Protein AF-A0A0C2C3L3-F1 (afdb_monomer_lite)

pLDDT: mean 87.52, std 11.0, range [47.25, 95.75]

Secondary structure (DSSP, 8-state):
--S-TT---HHHHHHHHHH-S-HHHHHHHHHHHHHTPPPHHHHHHHHHHHHTS-GGGS-EEEEEE--TTTBTTTB----HHHHHHHHHHHHHHHHHHHTSPPPEEEEEEES-TTHHHHHHHHHGGG-EEESS--

Structure (mmCIF, N/CA/C/O backbone):
data_AF-A0A0C2C3L3-F1
#
_entry.id   AF-A0A0C2C3L3-F1
#
loop_
_atom_site.group_PDB
_a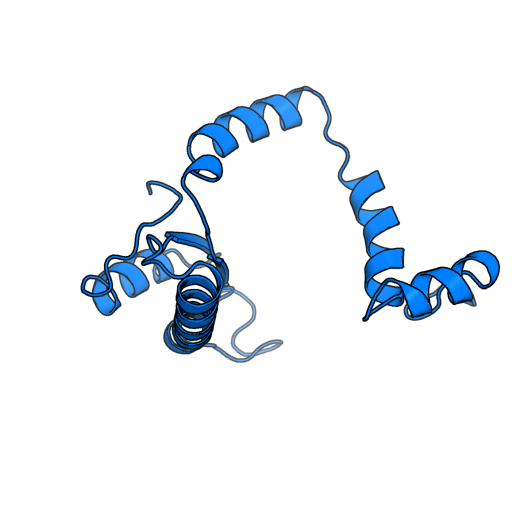tom_site.id
_atom_site.type_symbol
_atom_site.label_atom_id
_atom_site.label_alt_id
_atom_site.label_comp_id
_atom_site.label_asym_id
_atom_site.label_entity_id
_atom_site.label_seq_id
_atom_site.pdbx_PDB_ins_code
_atom_site.Cartn_x
_atom_site.Cartn_y
_atom_site.Cartn_z
_atom_site.occupancy
_atom_site.B_iso_or_equiv
_atom_site.auth_seq_id
_atom_site.auth_comp_id
_atom_site.auth_asym_id
_atom_site.auth_atom_id
_atom_site.pdbx_PDB_model_num
ATOM 1 N N . PRO A 1 1 ? 14.055 -9.289 -26.101 1.00 72.31 1 PRO A N 1
ATOM 2 C CA . PRO A 1 1 ? 14.934 -8.091 -26.137 1.00 72.31 1 PRO A CA 1
ATOM 3 C C . PRO A 1 1 ? 15.718 -7.997 -24.818 1.00 72.31 1 PRO A C 1
ATOM 5 O O . PRO A 1 1 ? 15.254 -8.562 -23.834 1.00 72.31 1 PRO A O 1
ATOM 8 N N . ALA A 1 2 ? 16.884 -7.338 -24.789 1.00 79.19 2 ALA A N 1
ATOM 9 C CA . ALA A 1 2 ? 17.773 -7.328 -23.613 1.00 79.19 2 ALA A CA 1
ATOM 10 C C . ALA A 1 2 ? 17.260 -6.477 -22.431 1.00 79.19 2 ALA A C 1
ATOM 12 O O . ALA A 1 2 ? 17.621 -6.738 -21.289 1.00 79.19 2 ALA A O 1
ATOM 13 N N . PHE A 1 3 ? 16.404 -5.484 -22.693 1.00 86.44 3 PHE A N 1
ATOM 14 C CA . PHE A 1 3 ? 15.861 -4.569 -21.683 1.00 86.44 3 PHE A CA 1
ATOM 15 C C . PHE A 1 3 ? 14.454 -4.990 -21.256 1.00 86.44 3 PHE A C 1
ATOM 17 O O . PHE A 1 3 ? 13.472 -4.306 -21.535 1.00 86.44 3 PHE A O 1
ATOM 24 N N . LEU A 1 4 ? 14.355 -6.158 -20.625 1.00 87.75 4 LEU A N 1
ATOM 25 C CA . LEU A 1 4 ? 13.105 -6.661 -20.058 1.00 87.75 4 LEU A CA 1
ATOM 26 C C . LEU A 1 4 ? 13.273 -6.967 -18.567 1.00 87.75 4 LEU A C 1
ATOM 28 O O . LEU A 1 4 ? 14.346 -7.423 -18.156 1.00 87.75 4 LEU A O 1
ATOM 32 N N . PRO A 1 5 ? 12.228 -6.767 -17.746 1.00 87.94 5 PRO A N 1
ATOM 33 C CA . PRO A 1 5 ? 12.193 -7.310 -16.396 1.00 87.94 5 PRO A CA 1
ATOM 34 C C . PRO A 1 5 ? 12.510 -8.816 -16.392 1.00 87.94 5 PRO A C 1
ATOM 36 O O . PRO A 1 5 ? 12.096 -9.542 -17.290 1.00 87.94 5 PRO A O 1
ATOM 39 N N . LEU A 1 6 ? 13.248 -9.344 -15.417 1.00 89.31 6 LEU A N 1
ATOM 40 C CA . LEU A 1 6 ? 13.706 -8.712 -14.171 1.00 89.31 6 LEU A CA 1
ATOM 41 C C . LEU A 1 6 ? 15.126 -8.106 -14.253 1.00 89.31 6 LEU A C 1
ATOM 43 O O . LEU A 1 6 ? 15.780 -7.944 -13.226 1.00 89.31 6 LEU A O 1
ATOM 47 N N . SER A 1 7 ? 15.635 -7.785 -15.447 1.00 91.12 7 SER A N 1
ATOM 48 C CA . SER A 1 7 ? 16.975 -7.192 -15.585 1.00 91.12 7 SER A CA 1
ATOM 49 C C . SER A 1 7 ? 17.052 -5.758 -15.034 1.00 91.12 7 SER A C 1
ATOM 51 O O . SER A 1 7 ? 16.074 -5.009 -15.058 1.00 91.12 7 SER A O 1
ATOM 53 N N . ILE A 1 8 ? 18.235 -5.376 -14.539 1.00 91.94 8 ILE A N 1
ATOM 54 C CA . ILE A 1 8 ? 18.550 -4.024 -14.053 1.00 91.94 8 ILE A CA 1
ATOM 55 C C . ILE A 1 8 ? 19.795 -3.477 -14.772 1.00 91.94 8 ILE A C 1
ATOM 57 O O . ILE A 1 8 ? 20.637 -4.265 -15.216 1.00 91.94 8 ILE A O 1
ATOM 61 N N . PRO A 1 9 ? 19.970 -2.147 -14.871 1.00 93.38 9 PRO A N 1
ATOM 62 C CA . PRO A 1 9 ? 21.145 -1.566 -15.511 1.00 93.38 9 PRO A CA 1
ATOM 63 C C . PRO A 1 9 ? 22.437 -1.948 -14.786 1.00 93.38 9 PRO A C 1
ATOM 65 O O . PRO A 1 9 ? 22.595 -1.686 -13.592 1.00 93.38 9 PRO A O 1
ATOM 68 N N . LYS A 1 10 ? 23.405 -2.499 -15.529 1.00 93.56 10 LYS A N 1
ATOM 69 C CA . LYS A 1 10 ? 24.725 -2.878 -15.001 1.00 93.56 10 LYS A CA 1
ATOM 70 C C . LYS A 1 10 ? 25.408 -1.755 -14.196 1.00 93.56 10 LYS A C 1
ATOM 72 O O . LYS A 1 10 ? 25.882 -2.070 -13.106 1.00 93.56 10 LYS A O 1
ATOM 77 N N . PRO A 1 11 ? 25.405 -0.475 -14.631 1.00 95.38 11 PRO A N 1
ATOM 78 C CA . PRO A 1 11 ? 26.044 0.602 -13.868 1.00 95.38 11 PRO A CA 1
ATOM 79 C C . PRO A 1 11 ? 25.444 0.839 -12.476 1.00 95.38 11 PRO A C 1
ATOM 81 O O . PRO A 1 11 ? 26.146 1.296 -11.584 1.00 95.38 11 PRO A O 1
ATOM 84 N N . LEU A 1 12 ? 24.160 0.519 -12.276 1.00 93.00 12 LEU A N 1
ATOM 85 C CA . LEU A 1 12 ? 23.454 0.722 -11.005 1.00 93.00 12 LEU A CA 1
ATOM 86 C C . LEU A 1 12 ? 23.395 -0.553 -10.151 1.00 93.00 12 LEU A C 1
ATOM 88 O O . LEU A 1 12 ? 23.005 -0.502 -8.986 1.00 93.00 12 LEU A O 1
ATOM 92 N N . SER A 1 13 ? 23.765 -1.701 -10.723 1.00 93.44 13 SER A N 1
ATOM 93 C CA . SER A 1 13 ? 23.529 -3.017 -10.122 1.00 93.44 13 SER A CA 1
ATOM 94 C C . SER A 1 13 ? 24.173 -3.182 -8.745 1.00 93.44 13 SER A C 1
ATOM 96 O O . SER A 1 13 ? 23.501 -3.616 -7.813 1.00 93.44 13 SER A O 1
ATOM 98 N N . GLU A 1 14 ? 25.435 -2.777 -8.587 1.00 95.62 14 GLU A N 1
ATOM 99 C CA . GLU A 1 14 ? 26.168 -2.916 -7.326 1.00 95.62 14 GLU A CA 1
ATOM 100 C C . GLU A 1 14 ? 25.508 -2.130 -6.185 1.00 95.62 14 GLU A C 1
ATOM 102 O O . GLU A 1 14 ? 25.324 -2.649 -5.084 1.00 95.62 14 GLU A O 1
ATOM 107 N N . GLN A 1 15 ? 25.114 -0.884 -6.450 1.00 95.56 15 GLN A N 1
ATOM 108 C CA . GLN A 1 15 ? 24.469 -0.030 -5.454 1.00 95.56 15 GLN A CA 1
ATOM 109 C C . GLN A 1 15 ? 23.069 -0.539 -5.111 1.00 95.56 15 GLN A C 1
ATOM 111 O O . GLN A 1 15 ? 22.710 -0.614 -3.937 1.00 95.56 15 GLN A O 1
ATOM 116 N N . LEU A 1 16 ? 22.288 -0.938 -6.118 1.00 93.69 16 LEU A N 1
ATOM 117 C CA . LEU A 1 16 ? 20.931 -1.432 -5.901 1.00 93.69 16 LEU A CA 1
ATOM 118 C C . LEU A 1 16 ? 20.912 -2.730 -5.092 1.00 93.69 16 LEU A C 1
ATOM 120 O O . LEU A 1 16 ? 20.077 -2.868 -4.203 1.00 93.69 16 LEU A O 1
ATOM 124 N N . LEU A 1 17 ? 21.849 -3.645 -5.351 1.00 94.06 17 LEU A N 1
ATOM 125 C CA . LEU A 1 17 ? 21.979 -4.890 -4.589 1.00 94.06 17 LEU A CA 1
ATOM 126 C C . LEU A 1 17 ? 22.359 -4.645 -3.123 1.00 94.06 17 LEU A C 1
ATOM 128 O O . LEU A 1 17 ? 21.944 -5.407 -2.254 1.00 94.06 17 LEU A O 1
ATOM 132 N N . LYS A 1 18 ? 23.116 -3.579 -2.834 1.00 95.75 18 LYS A N 1
ATOM 133 C CA . LYS A 1 18 ? 23.467 -3.184 -1.460 1.00 95.75 18 LYS A CA 1
ATOM 134 C C . LYS A 1 18 ? 22.303 -2.523 -0.716 1.00 95.75 18 LYS A C 1
ATOM 136 O O . LYS A 1 18 ? 22.202 -2.671 0.498 1.00 95.75 18 LYS A O 1
ATOM 141 N N . LEU A 1 19 ? 21.456 -1.768 -1.419 1.00 95.00 19 LEU A N 1
ATOM 142 C CA . LEU A 1 19 ? 20.459 -0.885 -0.802 1.00 95.00 19 LEU A CA 1
ATOM 143 C C . LEU A 1 19 ? 19.026 -1.432 -0.818 1.00 95.00 19 LEU A C 1
ATOM 145 O O . LEU A 1 19 ? 18.210 -0.989 -0.012 1.00 95.00 19 LEU A O 1
ATOM 149 N N . HIS A 1 20 ? 18.689 -2.360 -1.717 1.00 95.12 20 HIS A N 1
ATOM 150 C CA . HIS A 1 20 ? 17.316 -2.825 -1.898 1.00 95.12 20 HIS A CA 1
ATOM 151 C C . HIS A 1 20 ? 17.238 -4.352 -1.987 1.00 95.12 20 HIS A C 1
ATOM 153 O O . HIS A 1 20 ? 17.929 -4.983 -2.781 1.00 95.12 20 HIS A O 1
ATOM 159 N N . SER A 1 21 ? 16.328 -4.954 -1.220 1.00 94.69 21 SER A N 1
ATOM 160 C CA . SER A 1 21 ? 16.128 -6.412 -1.192 1.00 94.69 21 SER A CA 1
ATOM 161 C C . SER A 1 21 ? 15.495 -6.976 -2.472 1.00 94.69 21 SER A C 1
ATOM 163 O O . SER A 1 21 ? 15.546 -8.179 -2.706 1.00 94.69 21 SER A O 1
ATOM 165 N N . ASN A 1 22 ? 14.911 -6.117 -3.313 1.00 95.19 22 ASN A N 1
ATOM 166 C CA . ASN A 1 22 ? 14.356 -6.473 -4.624 1.00 95.19 22 ASN A CA 1
ATOM 167 C C . ASN A 1 22 ? 14.713 -5.416 -5.695 1.00 95.19 22 ASN A C 1
ATOM 169 O O . ASN A 1 22 ? 13.893 -4.540 -5.991 1.00 95.19 22 ASN A O 1
ATOM 173 N N . PRO A 1 23 ? 15.949 -5.405 -6.225 1.00 94.81 23 PRO A N 1
ATOM 174 C CA . PRO A 1 23 ? 16.397 -4.403 -7.196 1.00 94.81 23 PRO A CA 1
ATOM 175 C C . PRO A 1 23 ? 15.527 -4.268 -8.459 1.00 94.81 23 PRO A C 1
ATOM 177 O O . PRO A 1 23 ? 15.287 -3.133 -8.875 1.00 94.81 23 PRO A O 1
ATOM 180 N N . PRO A 1 24 ? 15.002 -5.358 -9.059 1.00 93.81 24 PRO A N 1
ATOM 181 C CA . PRO A 1 24 ? 14.120 -5.244 -10.220 1.00 93.81 24 PRO A CA 1
ATOM 182 C C . PRO A 1 24 ? 12.854 -4.430 -9.937 1.00 93.81 24 PRO A C 1
ATOM 184 O O . PRO A 1 24 ? 12.498 -3.560 -10.729 1.00 93.81 24 PRO A O 1
ATOM 187 N N . ALA A 1 25 ? 12.203 -4.650 -8.788 1.00 94.31 25 ALA A N 1
ATOM 188 C CA . ALA A 1 25 ? 11.014 -3.887 -8.406 1.00 94.31 25 ALA A CA 1
ATOM 189 C C . ALA A 1 25 ? 11.318 -2.391 -8.230 1.00 94.31 25 ALA A C 1
ATOM 191 O O . ALA A 1 25 ? 10.539 -1.548 -8.674 1.00 94.31 25 ALA A O 1
ATOM 192 N N . TYR A 1 26 ? 12.471 -2.058 -7.638 1.00 94.69 26 TYR A N 1
ATOM 193 C CA . TYR A 1 26 ? 12.920 -0.670 -7.516 1.00 94.69 26 TYR A CA 1
ATOM 194 C C . TYR A 1 26 ? 13.181 -0.025 -8.884 1.00 94.69 26 TYR A C 1
ATOM 196 O O . TYR A 1 26 ? 12.812 1.122 -9.111 1.00 94.69 26 TYR A O 1
ATOM 204 N N . PHE A 1 27 ? 13.806 -0.750 -9.814 1.00 94.38 27 PHE A N 1
ATOM 205 C CA . PHE A 1 27 ? 14.085 -0.207 -11.141 1.00 94.38 27 PHE A CA 1
ATOM 206 C C . PHE A 1 27 ? 12.795 0.052 -11.932 1.00 94.38 27 PHE A C 1
ATOM 208 O O . PHE A 1 27 ? 12.621 1.135 -12.488 1.00 94.38 27 PHE A O 1
ATOM 215 N N . ILE A 1 28 ? 11.853 -0.896 -11.917 1.00 94.62 28 ILE A N 1
ATOM 216 C CA . ILE A 1 28 ? 10.537 -0.746 -12.560 1.00 94.62 28 ILE A CA 1
ATOM 217 C C . ILE A 1 28 ? 9.763 0.436 -11.957 1.00 94.62 28 ILE A C 1
ATOM 219 O O . ILE A 1 28 ? 9.110 1.183 -12.690 1.00 94.62 28 ILE A O 1
ATOM 223 N N . SER A 1 29 ? 9.865 0.657 -10.640 1.00 94.88 29 SER A N 1
ATOM 224 C CA . SER A 1 29 ? 9.150 1.751 -9.976 1.00 94.88 29 SER A CA 1
ATOM 225 C C . SER A 1 29 ? 9.592 3.139 -10.442 1.00 94.88 29 SER A C 1
ATOM 227 O O . SER A 1 29 ? 8.770 4.050 -10.415 1.00 94.88 29 SER A O 1
ATOM 229 N N . GLN A 1 30 ? 10.824 3.307 -10.944 1.00 95.00 30 GLN A N 1
ATOM 230 C CA . GLN A 1 30 ? 11.282 4.588 -11.503 1.00 95.00 30 GLN A CA 1
ATOM 231 C C . GLN A 1 30 ? 10.467 4.992 -12.738 1.00 95.00 30 GLN A C 1
ATOM 233 O O . GLN A 1 30 ? 10.095 6.156 -12.888 1.00 95.00 30 GLN A O 1
ATOM 238 N N . PHE A 1 31 ? 10.133 4.023 -13.595 1.00 94.69 31 PHE A N 1
ATOM 239 C CA . PHE A 1 31 ? 9.288 4.262 -14.766 1.00 94.69 31 PHE A CA 1
ATOM 240 C C . PHE A 1 31 ? 7.855 4.578 -14.352 1.00 94.69 31 PHE A C 1
ATOM 242 O O . PHE A 1 31 ? 7.280 5.547 -14.837 1.00 94.69 31 PHE A O 1
ATOM 249 N N . ILE A 1 32 ? 7.296 3.802 -13.417 1.00 94.88 32 ILE A N 1
ATOM 250 C CA . ILE A 1 32 ? 5.946 4.050 -12.896 1.00 94.88 32 ILE A CA 1
ATOM 251 C C . ILE A 1 32 ? 5.874 5.447 -12.273 1.00 94.88 32 ILE A C 1
ATOM 253 O O . ILE A 1 32 ? 4.970 6.205 -12.594 1.00 94.88 32 ILE A O 1
ATOM 257 N N . TRP A 1 33 ? 6.846 5.828 -11.444 1.00 94.88 33 TRP A N 1
ATOM 258 C CA . TRP A 1 33 ? 6.900 7.149 -10.819 1.00 94.88 33 TRP A CA 1
ATOM 259 C C . TRP A 1 33 ? 6.916 8.284 -11.849 1.00 94.88 33 TRP A C 1
ATOM 261 O O . TRP A 1 33 ? 6.173 9.254 -11.708 1.00 94.88 33 TRP A O 1
ATOM 271 N N . TYR A 1 34 ? 7.707 8.145 -12.917 1.00 95.75 34 TYR A N 1
ATOM 272 C CA . TYR A 1 34 ? 7.759 9.137 -13.990 1.00 95.75 34 TYR A CA 1
ATOM 273 C C . TYR A 1 34 ? 6.440 9.238 -14.774 1.00 95.75 34 TYR A C 1
ATOM 275 O O . TYR A 1 34 ? 6.013 10.345 -15.118 1.00 95.75 34 TYR A O 1
ATOM 283 N N . LEU A 1 35 ? 5.801 8.097 -15.056 1.00 95.00 35 LEU A N 1
ATOM 284 C CA . LEU A 1 35 ? 4.528 8.019 -15.780 1.00 95.00 35 LEU A CA 1
ATOM 285 C C . LEU A 1 35 ? 3.346 8.527 -14.946 1.00 95.00 35 LEU A C 1
ATOM 287 O O . LEU A 1 35 ? 2.427 9.123 -15.493 1.00 95.00 35 LEU A O 1
ATOM 291 N N . MET A 1 36 ? 3.389 8.339 -13.627 1.00 92.25 36 MET A N 1
ATOM 292 C CA . MET A 1 36 ? 2.342 8.744 -12.682 1.00 92.25 36 MET A CA 1
ATOM 293 C C . MET A 1 36 ? 2.426 10.224 -12.272 1.00 92.25 36 MET A C 1
ATOM 295 O O . MET A 1 36 ? 1.824 10.627 -11.277 1.00 92.25 36 MET A O 1
ATOM 299 N N . ARG A 1 37 ? 3.185 11.055 -12.995 1.00 93.69 37 ARG A N 1
ATOM 300 C CA . ARG A 1 37 ? 3.204 12.500 -12.743 1.00 93.69 37 ARG A CA 1
ATOM 301 C C . ARG A 1 37 ? 1.863 13.100 -13.143 1.00 93.69 37 ARG A C 1
ATOM 303 O O . ARG A 1 37 ? 1.437 13.010 -14.290 1.00 93.69 37 ARG A O 1
ATOM 310 N N . ASN A 1 38 ? 1.218 13.721 -12.170 1.00 90.94 38 ASN A N 1
ATOM 311 C CA . ASN A 1 38 ? -0.118 14.264 -12.321 1.00 90.94 38 ASN A CA 1
ATOM 312 C C . ASN A 1 38 ? -0.085 15.628 -13.017 1.00 90.94 38 ASN A C 1
ATOM 314 O O . ASN A 1 38 ? 0.786 16.451 -12.736 1.00 90.94 38 ASN A O 1
ATOM 318 N N . GLY A 1 39 ? -1.074 15.889 -13.872 1.00 93.69 39 GLY A N 1
ATOM 319 C CA . GLY A 1 39 ? -1.405 17.258 -14.271 1.00 93.69 39 GLY A CA 1
ATOM 320 C C . GLY A 1 39 ? -2.058 18.026 -13.117 1.00 93.69 39 GLY A C 1
ATOM 321 O O . GLY A 1 39 ? -2.556 17.418 -12.167 1.00 93.69 39 GLY A O 1
ATOM 322 N N . GLU A 1 40 ? -2.100 19.356 -13.216 1.00 94.25 40 GLU A N 1
ATOM 323 C CA . GLU A 1 40 ? -2.607 20.242 -12.153 1.00 94.25 40 GLU A CA 1
ATOM 324 C C . GLU A 1 40 ? -4.020 19.857 -11.689 1.00 94.25 40 GLU A C 1
ATOM 326 O O . GLU A 1 40 ? -4.243 19.631 -10.501 1.00 94.25 40 GLU A O 1
ATOM 331 N N . GLN A 1 41 ? -4.949 19.655 -12.630 1.00 94.19 41 GLN A N 1
ATOM 332 C CA . GLN A 1 41 ? -6.342 19.299 -12.326 1.00 94.19 41 GLN A CA 1
ATOM 333 C C . GLN A 1 41 ? -6.467 17.994 -11.525 1.00 94.19 41 GLN A C 1
ATOM 335 O O . GLN A 1 41 ? -7.220 17.917 -10.552 1.00 94.19 41 GLN A O 1
ATOM 340 N N . PHE A 1 42 ? -5.722 16.954 -11.913 1.00 92.81 42 PHE A N 1
ATOM 341 C CA . PHE A 1 42 ? -5.751 15.682 -11.194 1.00 92.81 42 PHE A CA 1
ATOM 342 C C . PHE A 1 42 ? -5.076 15.808 -9.826 1.00 92.81 42 PHE A C 1
ATOM 344 O O . PHE A 1 42 ? -5.563 15.238 -8.852 1.00 92.81 42 PHE A O 1
ATOM 351 N N . GLN A 1 43 ? -3.997 16.590 -9.724 1.00 94.00 43 GLN A N 1
ATOM 352 C CA . GLN A 1 43 ? -3.323 16.830 -8.452 1.00 94.00 43 GLN A CA 1
ATOM 353 C C . GLN A 1 43 ? -4.238 17.547 -7.451 1.00 94.00 43 GLN A C 1
ATOM 355 O O . GLN A 1 43 ? -4.276 17.169 -6.281 1.00 94.00 43 GLN A O 1
ATOM 360 N N . GLU A 1 44 ? -5.019 18.533 -7.894 1.00 95.00 44 GLU A N 1
ATOM 361 C CA . GLU A 1 44 ? -6.018 19.195 -7.051 1.00 95.00 44 GLU A CA 1
ATOM 362 C C . GLU A 1 44 ? -7.113 18.232 -6.583 1.00 95.00 44 GLU A C 1
ATOM 364 O O . GLU A 1 44 ? -7.454 18.207 -5.397 1.00 95.00 44 GLU A O 1
ATOM 369 N N . ALA A 1 45 ? -7.654 17.419 -7.496 1.00 93.12 45 ALA A N 1
ATOM 370 C CA . ALA A 1 45 ? -8.664 16.418 -7.164 1.00 93.12 45 ALA A CA 1
ATOM 371 C C . ALA A 1 45 ? -8.126 15.389 -6.156 1.00 93.12 45 ALA A C 1
ATOM 373 O O . ALA A 1 45 ? -8.802 15.061 -5.179 1.00 93.12 45 ALA A O 1
ATOM 374 N N . LEU A 1 46 ? -6.887 14.933 -6.352 1.00 91.25 46 LEU A N 1
ATOM 375 C CA . LEU A 1 46 ? -6.204 14.011 -5.454 1.00 91.25 46 LEU A CA 1
ATOM 376 C C . LEU A 1 46 ? -5.982 14.635 -4.070 1.00 91.25 46 LEU A C 1
ATOM 378 O O . LEU A 1 46 ? -6.306 14.011 -3.062 1.00 91.25 46 LEU A O 1
ATOM 382 N N . ASN A 1 47 ? -5.498 15.879 -4.009 1.00 91.69 47 ASN A N 1
ATOM 383 C CA . ASN A 1 47 ? -5.268 16.590 -2.750 1.00 91.69 47 ASN A CA 1
ATOM 384 C C . ASN A 1 47 ? -6.562 16.729 -1.934 1.00 91.69 47 ASN A C 1
ATOM 386 O O . ASN A 1 47 ? -6.544 16.491 -0.727 1.00 91.69 47 ASN A O 1
ATOM 390 N N . LYS A 1 48 ? -7.694 17.033 -2.586 1.00 91.88 48 LYS A N 1
ATOM 391 C CA . LYS A 1 48 ? -9.011 17.093 -1.924 1.00 91.88 48 LYS A CA 1
ATOM 392 C C . LYS A 1 48 ? -9.398 15.759 -1.279 1.00 91.88 48 LYS A C 1
ATOM 394 O O . LYS A 1 48 ? -9.946 15.755 -0.186 1.00 91.88 48 LYS A O 1
ATOM 399 N N . GLN A 1 49 ? -9.089 14.632 -1.922 1.00 89.06 49 GLN A N 1
ATOM 400 C CA . GLN A 1 49 ? -9.394 13.301 -1.381 1.00 89.06 49 GLN A CA 1
ATOM 401 C C . GLN A 1 49 ? -8.423 12.872 -0.273 1.00 89.06 49 GLN A C 1
ATOM 403 O O . GLN A 1 49 ? -8.833 12.221 0.684 1.00 89.06 49 GLN A O 1
ATOM 408 N N . ILE A 1 50 ? -7.139 13.235 -0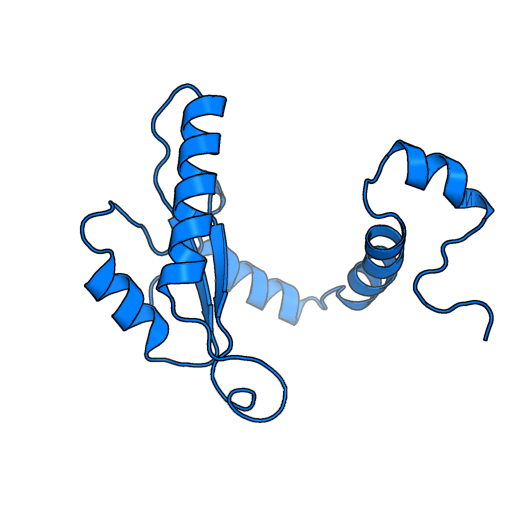.375 1.00 88.19 50 ILE A N 1
ATOM 409 C CA . ILE A 1 50 ? -6.119 12.870 0.621 1.00 88.19 50 ILE A CA 1
ATOM 410 C C . ILE A 1 50 ? -6.405 13.515 1.981 1.00 88.19 50 ILE A C 1
ATOM 412 O O . ILE A 1 50 ? -6.158 12.879 3.003 1.00 88.19 50 ILE A O 1
ATOM 416 N N . VAL A 1 51 ? -6.948 14.738 2.008 1.00 88.38 51 VAL A N 1
ATOM 417 C CA . VAL A 1 51 ? -7.280 15.455 3.256 1.00 88.38 51 VAL A CA 1
ATOM 418 C C . VAL A 1 51 ? -8.302 14.697 4.112 1.00 88.38 51 VAL A C 1
ATOM 420 O O . VAL A 1 51 ? -8.220 14.733 5.339 1.00 88.38 51 VAL A O 1
ATOM 423 N N . GLU A 1 52 ? -9.213 13.952 3.486 1.00 85.94 52 GLU A N 1
ATOM 424 C CA . GLU A 1 52 ? -10.206 13.131 4.192 1.00 85.94 52 GLU A CA 1
ATOM 425 C C . GLU A 1 52 ? -9.589 11.899 4.872 1.00 85.94 52 GLU A C 1
ATOM 427 O O . GLU A 1 52 ? -10.206 11.288 5.748 1.00 85.94 52 GLU A O 1
ATOM 432 N N . ILE A 1 53 ? -8.364 11.526 4.489 1.00 86.50 53 ILE A N 1
ATOM 433 C CA . ILE A 1 53 ? -7.674 10.351 5.008 1.00 86.50 53 ILE A CA 1
ATOM 434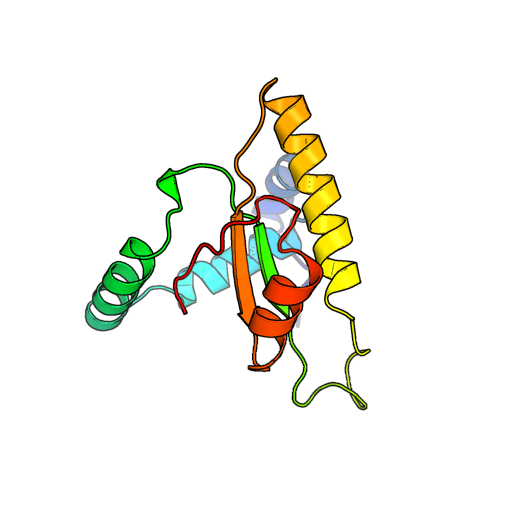 C C . ILE A 1 53 ? -6.711 10.780 6.126 1.00 86.50 53 ILE A C 1
ATOM 436 O O . ILE A 1 53 ? -5.805 11.585 5.905 1.00 86.50 53 ILE A O 1
ATOM 440 N N . PRO A 1 54 ? -6.816 10.217 7.345 1.00 86.00 54 PRO A N 1
ATOM 441 C CA . PRO A 1 54 ? -6.036 10.644 8.500 1.00 86.00 54 PRO A CA 1
ATOM 442 C C . PRO A 1 54 ? -4.600 10.085 8.494 1.00 86.00 54 PRO A C 1
ATOM 444 O O . PRO A 1 54 ? -4.140 9.564 9.512 1.00 86.00 54 PRO A O 1
ATOM 447 N N . PHE A 1 55 ? -3.866 10.207 7.381 1.00 83.50 55 PHE A N 1
ATOM 448 C CA . PHE A 1 55 ? -2.484 9.720 7.248 1.00 83.50 55 PHE A CA 1
ATOM 449 C C . PHE A 1 55 ? -1.541 10.287 8.325 1.00 83.50 55 PHE A C 1
ATOM 451 O O . PHE A 1 55 ? -0.625 9.600 8.768 1.00 83.50 55 PHE A O 1
ATOM 458 N N . GLY A 1 56 ? -1.802 11.505 8.814 1.00 84.12 56 GLY A N 1
ATOM 459 C CA . GLY A 1 56 ? -1.030 12.129 9.895 1.00 84.12 56 GLY A CA 1
ATOM 460 C C . GLY A 1 56 ? -1.331 11.610 11.309 1.00 84.12 56 GLY A C 1
ATOM 461 O O . GLY A 1 56 ? -0.591 11.922 12.237 1.00 84.12 56 GLY A O 1
ATOM 462 N N . LYS A 1 57 ? -2.396 10.819 11.521 1.00 85.81 57 LYS A N 1
ATOM 463 C CA . LYS A 1 57 ? -2.815 10.375 12.871 1.00 85.81 57 LYS A CA 1
ATOM 464 C C . LYS A 1 57 ? -2.119 9.098 13.350 1.00 85.81 57 LYS A C 1
ATOM 466 O O . LYS A 1 57 ? -2.428 8.597 14.435 1.00 85.81 57 LYS A O 1
ATOM 471 N N . GLY A 1 58 ? -1.205 8.541 12.560 1.00 85.06 58 GLY A N 1
ATOM 472 C CA . GLY A 1 58 ? -0.426 7.355 12.907 1.00 85.06 58 GLY A CA 1
ATOM 473 C C . GLY A 1 58 ? -0.519 6.248 11.855 1.00 85.06 58 GLY A C 1
ATOM 474 O O . GLY A 1 58 ? -0.925 6.508 10.727 1.00 85.06 58 GLY A O 1
ATOM 475 N N . PRO A 1 59 ? -0.129 5.011 12.207 1.00 90.00 59 PRO A N 1
ATOM 476 C CA . PRO A 1 59 ? -0.001 3.930 11.239 1.00 90.00 59 PRO A CA 1
ATOM 477 C C . PRO A 1 59 ? -1.351 3.525 10.630 1.00 90.00 59 PRO A C 1
ATOM 479 O O . PRO A 1 59 ? -2.346 3.396 11.345 1.00 90.00 59 PRO A O 1
ATOM 482 N N . ILE A 1 60 ? -1.354 3.278 9.318 1.00 92.81 60 ILE A N 1
ATOM 483 C CA . ILE A 1 60 ? -2.505 2.800 8.542 1.00 92.81 60 ILE A CA 1
ATOM 484 C C . ILE A 1 60 ? -2.059 1.596 7.709 1.00 92.81 60 ILE A C 1
ATOM 486 O O . ILE A 1 60 ? -0.993 1.635 7.097 1.00 92.81 60 ILE A O 1
ATOM 490 N N . VAL A 1 61 ? -2.873 0.542 7.671 1.00 94.62 61 VAL A N 1
ATOM 491 C CA . VAL A 1 61 ? -2.669 -0.615 6.787 1.00 94.62 61 VAL A CA 1
ATOM 492 C C . VAL A 1 61 ? -3.593 -0.490 5.575 1.00 94.62 61 VAL A C 1
ATOM 494 O O . VAL A 1 61 ? -4.807 -0.365 5.725 1.00 94.62 61 VAL A O 1
ATOM 497 N N . GLY A 1 62 ? -3.024 -0.502 4.369 1.00 94.50 62 GLY A N 1
ATOM 498 C CA . GLY A 1 62 ? -3.784 -0.520 3.118 1.00 94.50 62 GLY A CA 1
ATOM 499 C C . GLY A 1 62 ? -4.194 -1.941 2.734 1.00 94.50 62 GLY A C 1
ATOM 500 O O . GLY A 1 62 ? -3.346 -2.829 2.696 1.00 94.50 62 GLY A O 1
ATOM 501 N N . LEU A 1 63 ? -5.475 -2.149 2.436 1.00 94.50 63 LEU A N 1
ATOM 502 C CA . LEU A 1 63 ? -6.052 -3.415 1.994 1.00 94.50 63 LEU A CA 1
ATOM 503 C C . LEU A 1 63 ? -6.618 -3.239 0.588 1.00 94.50 63 LEU A C 1
ATOM 505 O O . LEU A 1 63 ? -7.593 -2.515 0.406 1.00 94.50 63 LEU A O 1
ATOM 509 N N . GLN A 1 64 ? -6.020 -3.913 -0.391 1.00 93.44 64 GLN A N 1
ATOM 510 C CA . GLN A 1 64 ? -6.565 -4.005 -1.743 1.00 93.44 64 GLN A CA 1
ATOM 511 C C . GLN A 1 64 ? -7.284 -5.353 -1.889 1.00 93.44 64 GLN A C 1
ATOM 513 O O . GLN A 1 64 ? -6.631 -6.386 -2.031 1.00 93.44 64 GLN A O 1
ATOM 518 N N . VAL A 1 65 ? -8.617 -5.348 -1.838 1.00 90.44 65 VAL A N 1
ATOM 519 C CA . VAL A 1 65 ? -9.456 -6.554 -1.946 1.00 90.44 65 VAL A CA 1
ATOM 520 C C . VAL A 1 65 ? -10.120 -6.565 -3.317 1.00 90.44 65 VAL A C 1
ATOM 522 O O . VAL A 1 65 ? -10.989 -5.738 -3.576 1.00 90.44 65 VAL A O 1
ATOM 525 N N . ARG A 1 66 ? -9.711 -7.483 -4.197 1.00 86.25 66 ARG A N 1
ATOM 526 C CA . ARG A 1 66 ? -10.270 -7.631 -5.549 1.00 86.25 66 ARG A CA 1
ATOM 527 C C . ARG A 1 66 ? -11.138 -8.892 -5.623 1.00 86.25 66 ARG A C 1
ATOM 529 O O . ARG A 1 66 ? -10.631 -9.968 -5.317 1.00 86.25 66 ARG A O 1
ATOM 536 N N . ARG A 1 67 ? -12.414 -8.770 -5.999 1.00 79.94 67 ARG A N 1
ATOM 537 C CA . ARG A 1 67 ? -13.407 -9.864 -5.976 1.00 79.94 67 ARG A CA 1
ATOM 538 C C . ARG A 1 67 ? -14.212 -10.037 -7.258 1.00 79.94 67 ARG A C 1
ATOM 540 O O . ARG A 1 67 ? -14.585 -11.166 -7.567 1.00 79.94 67 ARG A O 1
ATOM 547 N N . THR A 1 68 ? -14.506 -8.968 -7.991 1.00 67.31 68 THR A N 1
ATOM 548 C CA . THR A 1 68 ? -15.195 -9.098 -9.281 1.00 67.31 68 THR A CA 1
ATOM 549 C C . THR A 1 68 ? -14.198 -9.533 -10.361 1.00 67.31 68 THR A C 1
ATOM 551 O O . THR A 1 68 ? -12.997 -9.497 -10.124 1.00 67.31 68 THR A O 1
ATOM 554 N N . ASP A 1 69 ? -14.699 -10.084 -11.471 1.00 54.22 69 ASP A N 1
ATOM 555 C CA . ASP A 1 69 ? -13.988 -10.560 -12.679 1.00 54.22 69 ASP A CA 1
ATOM 556 C C . ASP A 1 69 ? -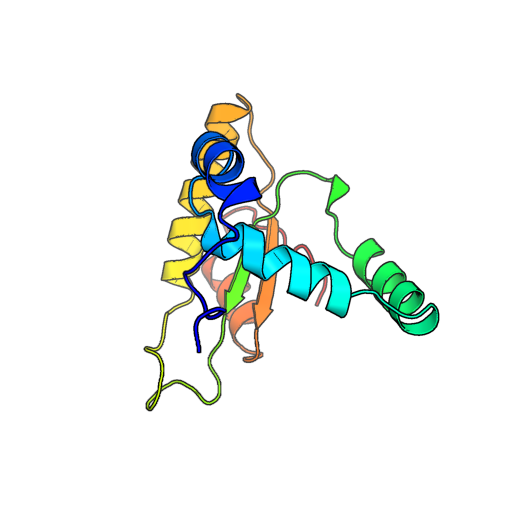12.875 -11.629 -12.574 1.00 54.22 69 ASP A C 1
ATOM 558 O O . ASP A 1 69 ? -12.550 -12.230 -13.596 1.00 54.22 69 ASP A O 1
ATOM 562 N N . LYS A 1 70 ? -12.331 -11.943 -11.386 1.00 53.94 70 LYS A N 1
ATOM 563 C CA . LYS A 1 70 ? -11.196 -12.890 -11.248 1.00 53.94 70 LYS A CA 1
ATOM 564 C C . LYS A 1 70 ? -11.474 -14.211 -10.537 1.00 53.94 70 LYS A C 1
ATOM 566 O O . LYS A 1 70 ? -10.641 -15.116 -10.634 1.00 53.94 70 LYS A O 1
ATOM 571 N N . VAL A 1 71 ? -12.611 -14.347 -9.855 1.00 54.72 71 VAL A N 1
ATOM 572 C CA . VAL A 1 71 ? -12.988 -15.588 -9.161 1.00 54.72 71 VAL A CA 1
ATOM 573 C C . VAL A 1 71 ? -13.464 -16.609 -10.197 1.00 54.72 71 VAL A C 1
ATOM 575 O O . VAL A 1 71 ? -14.613 -16.580 -10.626 1.00 54.72 71 VAL A O 1
ATOM 578 N N . GLY A 1 72 ? -12.555 -17.486 -10.628 1.00 54.81 72 GLY A N 1
ATOM 579 C CA . GLY A 1 72 ? -12.850 -18.602 -11.537 1.00 54.81 72 GLY A CA 1
ATOM 580 C C . GLY A 1 72 ? -11.908 -18.752 -12.735 1.00 54.81 72 GLY A C 1
ATOM 581 O O . GLY A 1 72 ? -11.875 -19.827 -13.324 1.00 54.81 72 GLY A O 1
ATOM 582 N N . THR A 1 73 ? -11.117 -17.730 -13.081 1.00 55.34 73 THR A N 1
ATOM 583 C CA . THR A 1 73 ? -10.246 -17.763 -14.276 1.00 55.34 73 THR A CA 1
ATOM 584 C C . THR A 1 73 ? -8.796 -17.330 -14.034 1.00 55.34 73 THR A C 1
ATOM 586 O O . THR A 1 73 ? -7.919 -17.847 -14.719 1.00 55.34 73 THR A O 1
ATOM 589 N N . GLU A 1 74 ? -8.501 -16.449 -13.063 1.00 52.16 74 GLU A N 1
ATOM 590 C CA . GLU A 1 74 ? -7.133 -15.913 -12.870 1.00 52.16 74 GLU A CA 1
ATOM 591 C C . GLU A 1 74 ? -6.655 -15.785 -11.408 1.00 52.16 74 GLU A C 1
ATOM 593 O O . GLU A 1 74 ? -5.447 -15.708 -11.181 1.00 52.16 74 GLU A O 1
ATOM 598 N N . ALA A 1 75 ? -7.545 -15.755 -10.405 1.00 59.56 75 ALA A N 1
ATOM 599 C CA . ALA A 1 75 ? -7.155 -15.703 -8.990 1.00 59.56 75 ALA A CA 1
ATOM 600 C C . ALA A 1 75 ? -8.144 -16.452 -8.081 1.00 59.56 75 ALA A C 1
ATOM 602 O O . ALA A 1 75 ? -9.343 -16.520 -8.355 1.00 59.56 75 ALA A O 1
ATOM 603 N N . ASN A 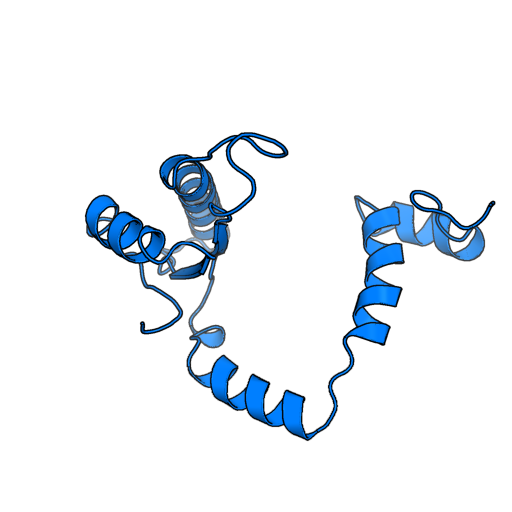1 76 ? -7.639 -16.998 -6.972 1.00 66.62 76 ASN A N 1
ATOM 604 C CA . ASN A 1 76 ? -8.482 -17.632 -5.962 1.00 66.62 76 ASN A CA 1
ATOM 605 C C . ASN A 1 76 ? -9.268 -16.573 -5.179 1.00 66.62 76 ASN A C 1
ATOM 607 O O . ASN A 1 76 ? -8.775 -15.476 -4.917 1.00 66.62 76 ASN A O 1
ATOM 611 N N . TYR A 1 77 ? -10.498 -16.907 -4.787 1.00 74.56 77 TYR A N 1
ATOM 612 C CA . TYR A 1 77 ? -11.239 -16.101 -3.823 1.00 74.56 77 TYR A CA 1
ATOM 613 C C . TYR A 1 77 ? -10.494 -16.111 -2.484 1.00 74.56 77 TYR A C 1
ATOM 615 O O . TYR A 1 77 ? -10.285 -17.173 -1.897 1.00 74.56 77 TYR A O 1
ATOM 623 N N . HIS A 1 78 ? -10.136 -14.925 -1.995 1.00 80.88 78 HIS A N 1
ATOM 624 C CA . HIS A 1 78 ? -9.553 -14.736 -0.671 1.00 80.88 78 HIS A CA 1
ATOM 625 C C . HIS A 1 78 ? -10.582 -14.063 0.236 1.00 80.88 78 HIS A C 1
ATOM 627 O O . HIS A 1 78 ? -11.125 -12.999 -0.083 1.00 80.88 78 HIS A O 1
ATOM 633 N N . SER A 1 79 ? -10.876 -14.693 1.374 1.00 87.56 79 SER A N 1
ATOM 634 C CA . SER A 1 79 ? -11.773 -14.102 2.363 1.00 87.56 79 SER A CA 1
ATOM 635 C C . SER A 1 79 ? -11.109 -12.888 3.013 1.00 87.56 79 SER A C 1
ATOM 637 O O . SER A 1 79 ? -9.886 -12.797 3.117 1.00 87.56 79 SER A O 1
ATOM 639 N N . VAL A 1 80 ? -11.920 -11.955 3.512 1.00 90.94 80 VAL A N 1
ATOM 640 C CA . VAL A 1 80 ? -11.433 -10.793 4.275 1.00 90.94 80 VAL A CA 1
ATOM 641 C C . VAL A 1 80 ? -10.573 -11.214 5.473 1.00 90.94 80 VAL A C 1
ATOM 643 O O . VAL A 1 80 ? -9.661 -10.489 5.872 1.00 90.94 80 VAL A O 1
ATOM 646 N N . ASP A 1 81 ? -10.846 -12.387 6.041 1.00 91.88 81 ASP A N 1
ATOM 647 C CA . ASP A 1 81 ? -10.187 -12.877 7.247 1.00 91.88 81 ASP A CA 1
ATOM 648 C C . ASP A 1 81 ? -8.682 -13.102 7.037 1.00 91.88 81 ASP A C 1
ATOM 650 O O . ASP A 1 81 ? -7.887 -12.800 7.929 1.00 91.88 81 ASP A O 1
ATOM 654 N N . GLU A 1 82 ? -8.270 -13.507 5.832 1.00 91.75 82 GLU A N 1
ATOM 655 C CA . GLU A 1 82 ? -6.857 -13.651 5.474 1.00 91.75 82 GLU A CA 1
ATOM 656 C C . GLU A 1 82 ? -6.122 -12.302 5.498 1.00 91.75 82 GLU A C 1
ATOM 658 O O . GLU A 1 82 ? -5.067 -12.159 6.121 1.00 91.75 82 GLU A O 1
ATOM 663 N N . TYR A 1 83 ? -6.714 -11.263 4.904 1.00 93.88 83 TYR A N 1
ATOM 664 C CA . TYR A 1 83 ? -6.165 -9.904 4.938 1.00 93.88 83 TYR A CA 1
ATOM 665 C C . TYR A 1 83 ? -6.076 -9.368 6.374 1.00 93.88 83 TYR A C 1
ATOM 667 O O . TYR A 1 83 ? -5.091 -8.734 6.772 1.00 93.88 83 TYR A O 1
ATOM 675 N N . MET A 1 84 ? -7.101 -9.642 7.181 1.00 93.75 84 MET A N 1
ATOM 676 C CA . MET A 1 84 ? -7.182 -9.169 8.560 1.00 93.75 84 MET A CA 1
ATOM 677 C C . MET A 1 84 ? -6.209 -9.893 9.497 1.00 93.75 84 MET A C 1
ATOM 679 O O . MET A 1 84 ? -5.728 -9.280 10.455 1.00 93.75 84 MET A O 1
ATOM 683 N N . GLN A 1 85 ? -5.848 -11.146 9.209 1.00 94.62 85 GLN A N 1
ATOM 684 C CA . GLN A 1 85 ? -4.790 -11.862 9.923 1.00 94.62 85 GLN A CA 1
ATOM 685 C C . GLN A 1 85 ? -3.443 -11.139 9.788 1.00 94.62 85 GLN A C 1
ATOM 687 O O . GLN A 1 85 ? -2.801 -10.831 10.797 1.00 94.62 85 GLN A O 1
ATOM 692 N N . TRP A 1 86 ? -3.031 -10.812 8.561 1.00 95.44 86 TRP A N 1
ATOM 693 C CA . TRP A 1 86 ? -1.775 -10.095 8.315 1.00 95.44 86 TRP A CA 1
ATOM 694 C C . TRP A 1 86 ? -1.793 -8.679 8.890 1.00 95.44 86 TRP A C 1
ATOM 696 O O . TRP A 1 86 ? -0.808 -8.229 9.480 1.00 95.44 86 TRP A O 1
ATOM 706 N N . THR A 1 87 ? -2.943 -8.012 8.800 1.00 94.75 87 THR A N 1
ATOM 707 C CA . THR A 1 87 ? -3.173 -6.693 9.402 1.00 94.75 87 THR A CA 1
ATOM 708 C C . THR A 1 87 ? -2.955 -6.720 10.916 1.00 94.75 87 THR A C 1
ATOM 710 O O . THR A 1 87 ? -2.254 -5.870 11.467 1.00 94.75 87 THR A O 1
ATOM 713 N N . GLU A 1 88 ? -3.504 -7.724 11.603 1.00 93.19 88 GLU A N 1
ATOM 714 C CA . GLU A 1 88 ? -3.340 -7.897 13.048 1.00 93.19 88 GLU A CA 1
ATOM 715 C C . GLU A 1 88 ? -1.876 -8.149 13.430 1.00 93.19 88 GLU A C 1
ATOM 717 O O . GLU A 1 88 ? -1.366 -7.535 14.370 1.00 93.19 88 GLU A O 1
ATOM 722 N N . ILE A 1 89 ? -1.186 -9.028 12.696 1.00 95.00 89 ILE A N 1
ATOM 723 C CA . ILE A 1 89 ? 0.235 -9.323 12.925 1.00 95.00 89 ILE A CA 1
ATOM 724 C C . ILE A 1 89 ? 1.067 -8.047 12.780 1.00 95.00 89 ILE A C 1
ATOM 726 O O . ILE A 1 89 ? 1.891 -7.741 13.645 1.00 95.00 89 ILE A O 1
ATOM 730 N N . TRP A 1 90 ? 0.819 -7.267 11.728 1.00 95.62 90 TRP A N 1
ATOM 731 C CA . TRP A 1 90 ? 1.535 -6.021 11.497 1.00 95.62 90 TRP A CA 1
ATOM 732 C C . TRP A 1 90 ? 1.312 -5.014 12.633 1.00 95.62 90 TRP A C 1
ATOM 734 O O . TRP A 1 90 ? 2.284 -4.463 13.155 1.00 95.62 90 TRP A O 1
ATOM 744 N N . PHE A 1 91 ? 0.068 -4.826 13.093 1.00 94.25 91 PHE A N 1
ATOM 745 C CA . PHE A 1 91 ? -0.213 -3.933 14.222 1.00 94.25 91 PHE A CA 1
ATOM 746 C C . PHE A 1 91 ? 0.475 -4.379 15.512 1.00 94.25 91 PHE A C 1
ATOM 748 O O . PHE A 1 91 ? 1.039 -3.535 16.205 1.00 94.25 91 PHE A O 1
ATOM 755 N N . LYS A 1 92 ? 0.505 -5.682 15.815 1.00 93.88 92 LYS A N 1
ATOM 756 C CA . LYS A 1 92 ? 1.240 -6.211 16.979 1.00 93.88 92 LYS A CA 1
ATOM 757 C C . LYS A 1 92 ? 2.736 -5.899 16.898 1.00 93.88 92 LYS A C 1
ATOM 759 O O . LYS A 1 92 ? 3.333 -5.471 17.885 1.00 93.88 92 LYS A O 1
ATOM 764 N N . ILE A 1 93 ? 3.340 -6.058 15.718 1.00 94.88 93 ILE A N 1
ATOM 765 C CA . ILE A 1 93 ? 4.749 -5.705 15.490 1.00 94.88 93 ILE A CA 1
ATOM 766 C C . ILE A 1 93 ? 4.966 -4.202 15.695 1.00 94.88 93 ILE A C 1
ATOM 768 O O . ILE A 1 93 ? 5.930 -3.814 16.354 1.00 94.88 93 ILE A O 1
ATOM 772 N N . GLN A 1 94 ? 4.078 -3.350 15.177 1.00 94.00 94 GLN A N 1
ATOM 773 C CA . GLN A 1 94 ? 4.186 -1.899 15.355 1.00 94.00 94 GLN A CA 1
ATOM 774 C C . GLN A 1 94 ? 4.038 -1.468 16.812 1.00 94.00 94 GLN A C 1
ATOM 776 O O . GLN A 1 94 ? 4.823 -0.646 17.276 1.00 94.00 94 GLN A O 1
ATOM 781 N N . GLN A 1 95 ? 3.090 -2.049 17.548 1.00 93.62 95 GLN A N 1
ATOM 782 C CA . GLN A 1 95 ? 2.922 -1.793 18.981 1.00 93.62 95 GLN A CA 1
ATOM 783 C C . GLN A 1 95 ? 4.193 -2.155 19.754 1.00 93.62 95 GLN A C 1
ATOM 785 O O . GLN A 1 95 ? 4.685 -1.352 20.545 1.00 93.62 95 GLN A O 1
ATOM 790 N N . LYS A 1 96 ? 4.785 -3.321 19.455 1.00 94.62 96 LYS A N 1
ATOM 791 C CA . LYS A 1 96 ? 6.049 -3.753 20.065 1.00 94.62 96 LYS A CA 1
ATOM 792 C C . LYS A 1 96 ? 7.208 -2.813 19.723 1.00 94.62 96 LYS A C 1
ATOM 794 O O . LYS A 1 96 ? 7.983 -2.472 20.607 1.00 94.62 96 LYS A O 1
ATOM 799 N N . LYS A 1 97 ? 7.321 -2.372 18.464 1.00 92.94 97 LYS A N 1
ATOM 800 C CA . LYS A 1 97 ? 8.376 -1.442 18.018 1.00 92.94 97 LYS A CA 1
ATOM 801 C C . LYS A 1 97 ? 8.253 -0.056 18.649 1.00 92.94 97 LYS A C 1
ATOM 803 O O . LYS A 1 97 ? 9.268 0.553 18.957 1.00 92.94 97 LYS A O 1
ATOM 808 N N . GLN A 1 98 ? 7.031 0.445 18.820 1.00 90.88 98 GLN A N 1
ATOM 809 C CA . GLN A 1 98 ? 6.782 1.778 19.378 1.00 90.88 98 GLN A CA 1
ATOM 810 C C . GLN A 1 98 ? 6.708 1.786 20.912 1.00 90.88 98 GLN A C 1
ATOM 812 O O . GLN A 1 98 ? 6.623 2.861 21.499 1.00 90.88 98 GLN A O 1
ATOM 817 N N . GLY A 1 99 ? 6.687 0.615 21.561 1.00 92.12 99 GLY A N 1
ATOM 818 C CA . GLY A 1 99 ? 6.549 0.495 23.015 1.00 92.12 99 GLY A CA 1
ATOM 819 C C . GLY A 1 99 ? 5.214 1.014 23.562 1.00 92.12 99 GLY A C 1
ATOM 820 O O . GLY A 1 99 ? 5.099 1.268 24.756 1.00 92.12 99 GLY A O 1
ATOM 821 N N . ARG A 1 100 ? 4.206 1.208 22.702 1.00 90.56 100 ARG A N 1
ATOM 822 C CA . ARG A 1 100 ? 2.897 1.768 23.063 1.00 90.56 100 ARG A CA 1
ATOM 823 C C . ARG A 1 100 ? 1.787 1.210 22.186 1.00 90.56 100 ARG A C 1
ATOM 825 O O . ARG A 1 100 ? 2.023 0.744 21.069 1.00 90.56 100 ARG A O 1
ATOM 832 N N . ASN A 1 101 ? 0.553 1.340 22.660 1.00 88.12 101 ASN A N 1
ATOM 833 C CA . ASN A 1 101 ? -0.612 1.025 21.848 1.00 88.12 101 ASN A CA 1
ATOM 834 C C . ASN A 1 101 ? -0.728 2.007 20.674 1.00 88.12 101 ASN A C 1
ATOM 836 O O . ASN A 1 101 ? -0.649 3.227 20.838 1.00 88.12 101 ASN A O 1
ATOM 840 N N . VAL A 1 102 ? -0.923 1.450 19.480 1.00 89.00 102 VAL A N 1
ATOM 841 C CA . VAL A 1 102 ? -1.230 2.197 18.259 1.00 89.00 102 VAL A CA 1
ATOM 842 C C . VAL A 1 102 ? -2.715 2.064 17.953 1.00 89.00 102 VAL A C 1
ATOM 844 O O . VAL A 1 102 ? -3.280 0.974 18.076 1.00 89.00 102 VAL A O 1
ATOM 847 N N . THR A 1 103 ? -3.339 3.164 17.539 1.00 90.25 103 THR A N 1
ATOM 848 C CA . THR A 1 103 ? -4.685 3.125 16.968 1.00 90.25 103 THR A CA 1
ATOM 849 C C . THR A 1 103 ? -4.647 2.347 15.657 1.00 90.25 103 THR A C 1
ATOM 851 O O . THR A 1 103 ? -3.781 2.588 14.813 1.00 90.25 103 THR A O 1
ATOM 854 N N . ARG A 1 104 ? -5.569 1.400 15.492 1.00 91.38 104 ARG A N 1
ATOM 855 C CA . ARG A 1 104 ? -5.588 0.484 14.352 1.00 91.38 104 ARG A CA 1
ATOM 856 C C . ARG A 1 104 ? -6.424 1.087 13.236 1.00 91.38 104 ARG A C 1
ATOM 858 O O . ARG A 1 104 ? -7.641 1.152 13.358 1.00 91.38 104 ARG A O 1
ATOM 865 N N . ARG A 1 105 ? -5.778 1.532 12.158 1.00 92.25 105 ARG A N 1
ATOM 866 C CA . ARG A 1 105 ? -6.448 2.127 10.993 1.00 92.25 105 ARG A CA 1
ATOM 867 C C . ARG A 1 105 ? -6.267 1.300 9.739 1.00 92.25 105 ARG A C 1
ATOM 869 O O . ARG A 1 105 ? -5.146 0.911 9.423 1.00 92.25 105 ARG A O 1
ATOM 876 N N . ILE A 1 106 ? -7.342 1.104 8.989 1.00 93.56 106 ILE A N 1
ATOM 877 C CA . ILE A 1 106 ? -7.282 0.454 7.678 1.00 93.56 106 ILE A CA 1
ATOM 878 C C . ILE A 1 106 ? -7.796 1.369 6.576 1.00 93.56 106 ILE A C 1
ATOM 880 O O . ILE A 1 106 ? -8.772 2.096 6.756 1.00 93.56 106 ILE A O 1
ATOM 884 N N . PHE A 1 107 ? -7.148 1.311 5.421 1.00 92.69 107 PHE A N 1
ATOM 885 C CA . PHE A 1 107 ? -7.628 1.916 4.187 1.00 92.69 107 PHE A CA 1
ATOM 886 C C . PHE A 1 107 ? -7.999 0.793 3.223 1.00 92.69 107 PHE A C 1
ATOM 888 O O . PHE A 1 107 ? -7.124 0.044 2.804 1.00 92.69 107 PHE A O 1
ATOM 895 N N . VAL A 1 108 ? -9.285 0.649 2.906 1.00 92.75 108 VAL A N 1
ATOM 896 C CA . VAL A 1 108 ? -9.779 -0.440 2.053 1.00 92.75 108 VAL A CA 1
ATOM 897 C C . VAL A 1 108 ? -10.059 0.097 0.659 1.00 92.75 108 VAL A C 1
ATOM 899 O O . VAL A 1 108 ? -10.850 1.023 0.497 1.00 92.75 108 VAL A O 1
ATOM 902 N N . ALA A 1 109 ? -9.430 -0.512 -0.336 1.00 92.69 109 ALA A N 1
ATOM 903 C CA . ALA A 1 109 ? -9.706 -0.314 -1.746 1.00 92.69 109 ALA A CA 1
ATOM 904 C C . ALA A 1 109 ? -10.231 -1.635 -2.315 1.00 92.69 109 ALA A C 1
ATOM 906 O O . ALA A 1 109 ? -9.575 -2.674 -2.230 1.00 92.69 109 ALA A O 1
ATOM 907 N N . THR A 1 110 ? -11.450 -1.607 -2.842 1.00 91.38 110 THR A N 1
ATOM 908 C CA . THR A 1 110 ? -12.139 -2.803 -3.318 1.00 91.38 110 THR A CA 1
ATOM 909 C C . THR A 1 110 ? -13.075 -2.477 -4.468 1.00 91.38 110 THR A C 1
ATOM 911 O O . THR A 1 110 ? -13.562 -1.354 -4.581 1.00 91.38 110 THR A O 1
ATOM 914 N N . ASP A 1 111 ? -13.282 -3.465 -5.325 1.00 89.81 111 ASP A N 1
ATOM 915 C CA . ASP A 1 111 ? -14.253 -3.489 -6.414 1.00 89.81 111 ASP A CA 1
ATOM 916 C C . ASP A 1 111 ? -15.599 -4.119 -5.998 1.00 89.81 111 ASP A C 1
ATOM 918 O O . ASP A 1 111 ? -16.569 -4.018 -6.743 1.00 89.81 111 ASP A O 1
ATOM 922 N N . ASP A 1 112 ? -15.687 -4.726 -4.807 1.00 89.25 112 ASP A N 1
ATOM 923 C CA . ASP A 1 112 ? -16.910 -5.322 -4.260 1.00 89.25 112 ASP A CA 1
ATOM 924 C C . ASP A 1 112 ? -17.469 -4.471 -3.100 1.00 89.25 112 ASP A C 1
ATOM 926 O O . ASP A 1 112 ? -16.839 -4.365 -2.038 1.00 89.25 112 ASP A O 1
ATOM 930 N N . PRO A 1 113 ? -18.677 -3.890 -3.250 1.00 89.25 113 PRO A N 1
ATOM 931 C CA . PRO A 1 113 ? -19.264 -3.009 -2.243 1.00 89.25 113 PRO A CA 1
ATOM 932 C C . PRO A 1 113 ? -19.593 -3.716 -0.917 1.00 89.25 113 PRO A C 1
ATOM 934 O O . PRO A 1 113 ? -19.804 -3.042 0.093 1.00 89.25 113 PRO A O 1
ATOM 937 N N . THR A 1 114 ? -19.625 -5.052 -0.879 1.00 90.00 114 THR A N 1
ATOM 938 C CA . THR A 1 114 ? -19.959 -5.832 0.324 1.00 90.00 114 THR A CA 1
ATOM 939 C C . THR A 1 114 ? -18.792 -5.978 1.307 1.00 90.00 114 THR A C 1
ATOM 941 O O . THR A 1 114 ? -19.019 -6.208 2.497 1.00 90.00 114 THR A O 1
ATOM 944 N N . VAL A 1 115 ? -17.546 -5.765 0.862 1.00 91.25 115 VAL A N 1
ATOM 945 C CA . VAL A 1 115 ? -16.327 -5.971 1.671 1.00 91.25 115 VAL A CA 1
ATOM 946 C C . VAL A 1 115 ? -16.261 -5.037 2.879 1.00 91.25 115 VAL A C 1
ATOM 948 O O . VAL A 1 115 ? -15.934 -5.463 3.986 1.00 91.25 115 VAL A O 1
ATOM 951 N N . VAL A 1 116 ? -16.556 -3.747 2.696 1.00 91.44 116 VAL A N 1
ATOM 952 C CA . VAL A 1 116 ? -16.486 -2.769 3.794 1.00 91.44 116 VAL A CA 1
ATOM 953 C C . VAL A 1 116 ? -17.536 -3.066 4.879 1.00 91.44 116 VAL A C 1
ATOM 955 O O . VAL A 1 116 ? -17.156 -3.100 6.054 1.00 91.44 116 VAL A O 1
ATOM 958 N N . PRO A 1 117 ? -18.821 -3.315 4.544 1.00 91.50 117 PRO A N 1
ATOM 959 C CA . PRO A 1 117 ? -19.807 -3.819 5.500 1.00 91.50 117 PRO A CA 1
ATOM 960 C C . PRO A 1 117 ? -19.374 -5.109 6.206 1.00 91.50 117 PRO A C 1
ATOM 962 O O . PRO A 1 117 ? -19.486 -5.185 7.429 1.00 91.50 117 PRO A O 1
ATOM 965 N N . GLU A 1 118 ? -18.826 -6.082 5.471 1.00 91.56 118 GLU A N 1
ATOM 966 C CA . GLU A 1 118 ? -18.358 -7.353 6.037 1.00 91.56 118 GLU A CA 1
ATOM 967 C C . GLU A 1 118 ? -17.260 -7.133 7.089 1.00 91.56 118 GLU A C 1
ATOM 969 O O . GLU A 1 118 ? -17.359 -7.650 8.204 1.00 91.56 118 GLU A O 1
ATOM 974 N N . ILE A 1 119 ? -16.239 -6.323 6.773 1.00 92.19 119 ILE A N 1
ATOM 975 C CA . ILE A 1 119 ? -15.164 -5.999 7.722 1.00 92.19 119 ILE A CA 1
ATOM 976 C C . ILE A 1 119 ? -15.745 -5.305 8.951 1.00 92.19 119 ILE A C 1
ATOM 978 O O . ILE A 1 119 ? -15.401 -5.669 10.076 1.00 92.19 119 ILE A O 1
ATOM 982 N N . LYS A 1 120 ? -16.625 -4.314 8.750 1.00 90.00 120 LYS A N 1
ATOM 983 C CA . LYS A 1 120 ? -17.260 -3.598 9.861 1.00 90.00 120 LYS A CA 1
ATOM 984 C C . LYS A 1 120 ? -17.972 -4.578 10.776 1.00 90.00 120 LYS A C 1
ATOM 986 O O . LYS A 1 120 ? -17.677 -4.562 11.958 1.00 90.00 120 LYS A O 1
ATOM 991 N N . GLN A 1 121 ? -18.819 -5.454 10.241 1.00 90.44 121 GLN A N 1
ATOM 992 C CA . GLN A 1 121 ? -19.593 -6.417 11.024 1.00 90.44 121 GLN A CA 1
ATOM 993 C C . GLN A 1 121 ? -18.710 -7.432 11.766 1.00 90.44 121 GLN A C 1
ATOM 995 O O . GLN A 1 121 ? -18.929 -7.681 12.949 1.00 90.44 121 GLN A O 1
ATOM 1000 N N . LYS A 1 122 ? -17.700 -8.003 11.099 1.00 89.94 122 LYS A N 1
ATOM 1001 C CA . LYS A 1 122 ? -16.828 -9.034 11.690 1.00 89.94 122 LYS A CA 1
ATOM 1002 C C . LYS A 1 122 ? -15.825 -8.477 12.704 1.00 89.94 122 LYS A C 1
ATOM 1004 O O . LYS A 1 122 ? -15.439 -9.185 13.632 1.00 89.94 122 LYS A O 1
ATOM 1009 N N . TYR A 1 123 ? -15.386 -7.228 12.537 1.00 87.12 123 TYR A N 1
ATOM 1010 C CA . TYR A 1 123 ? -14.255 -6.662 13.283 1.00 87.12 123 TYR A CA 1
ATOM 1011 C C . TYR A 1 123 ? -14.607 -5.439 14.146 1.00 87.12 123 TYR A C 1
ATOM 1013 O O . TYR A 1 123 ? -13.691 -4.751 14.604 1.00 87.12 123 TYR A O 1
ATOM 1021 N N . VAL A 1 124 ? -15.898 -5.204 14.442 1.00 74.19 124 VAL A N 1
ATOM 1022 C CA . VAL A 1 124 ? -16.381 -4.108 15.320 1.00 74.19 124 VAL A CA 1
ATOM 1023 C C . VAL A 1 124 ? -15.583 -4.024 16.627 1.00 74.19 124 VAL A C 1
ATOM 1025 O O . VAL A 1 124 ? -15.208 -2.943 17.071 1.00 74.19 124 VAL A O 1
ATOM 1028 N N . THR A 1 125 ? -15.287 -5.169 17.243 1.00 71.06 125 THR A N 1
ATOM 1029 C CA . THR A 1 125 ? -14.685 -5.256 18.583 1.00 71.06 125 THR A CA 1
ATOM 1030 C C . THR A 1 125 ? -13.185 -4.955 18.622 1.00 71.06 125 THR A C 1
ATOM 1032 O O . THR A 1 125 ? -12.616 -4.829 19.704 1.00 71.06 125 THR A O 1
ATOM 1035 N N . LYS A 1 126 ? -12.512 -4.819 17.469 1.00 70.94 126 LYS A N 1
ATOM 1036 C CA . LYS A 1 126 ? -11.049 -4.651 17.400 1.00 70.94 126 LYS A CA 1
ATOM 1037 C C . LYS A 1 126 ? -10.563 -3.196 17.452 1.00 70.94 126 LYS A C 1
ATOM 1039 O O . LYS A 1 126 ? -9.383 -2.964 17.179 1.00 70.94 126 LYS A O 1
ATOM 1044 N N . ASN A 1 127 ? -11.428 -2.233 17.799 1.00 73.12 127 ASN A N 1
ATOM 1045 C CA . ASN A 1 127 ? -11.123 -0.791 17.779 1.00 73.12 127 ASN A CA 1
ATOM 1046 C C . ASN A 1 127 ? -10.484 -0.366 16.443 1.00 73.12 127 ASN A C 1
ATOM 1048 O O . ASN A 1 127 ? -9.424 0.264 16.404 1.00 73.12 127 ASN A O 1
ATOM 1052 N N . LEU A 1 128 ? -11.102 -0.813 15.347 1.00 82.25 128 LEU A N 1
ATOM 1053 C CA . LEU A 1 128 ? -10.630 -0.624 13.983 1.00 82.25 128 LEU A CA 1
ATOM 1054 C C . LEU A 1 128 ? -11.257 0.635 13.377 1.00 82.25 128 LEU A C 1
ATOM 1056 O O . LEU A 1 128 ? -12.471 0.719 13.204 1.00 82.25 128 LEU A O 1
ATOM 1060 N N . GLU A 1 129 ? -10.423 1.604 13.023 1.00 85.44 129 GLU A N 1
ATOM 1061 C CA . GLU A 1 129 ? -10.836 2.840 12.365 1.00 85.44 129 GLU A CA 1
ATOM 1062 C C . GLU A 1 129 ? -10.684 2.707 10.843 1.00 85.44 129 GLU A C 1
ATOM 1064 O O . GLU A 1 129 ? -9.607 2.396 10.328 1.00 85.44 129 GLU A O 1
ATOM 1069 N N . PHE A 1 130 ? -11.751 2.987 10.096 1.00 83.44 130 PHE A N 1
ATOM 1070 C CA . PHE A 1 130 ? -11.654 3.119 8.644 1.00 83.44 130 PHE A CA 1
ATOM 1071 C C . PHE A 1 130 ? -11.087 4.494 8.310 1.00 83.44 130 PHE A C 1
ATOM 1073 O O . PHE A 1 130 ? -11.630 5.521 8.713 1.00 83.44 130 PHE A O 1
ATOM 1080 N N . ALA A 1 131 ? -9.983 4.504 7.570 1.00 74.50 131 ALA A N 1
ATOM 1081 C CA . ALA A 1 131 ? -9.269 5.717 7.201 1.00 74.50 131 ALA A CA 1
ATOM 1082 C C . ALA A 1 131 ? -10.056 6.583 6.204 1.00 74.50 131 ALA A C 1
ATOM 1084 O O . ALA A 1 131 ? -9.797 7.773 6.100 1.00 74.50 131 ALA A O 1
ATOM 1085 N N . ARG A 1 132 ? -11.035 6.013 5.498 1.00 70.19 132 ARG A N 1
ATOM 1086 C CA . ARG A 1 132 ? -11.979 6.757 4.664 1.00 70.19 132 ARG A CA 1
ATOM 1087 C C . ARG A 1 132 ? -13.374 6.632 5.272 1.00 70.19 132 ARG A C 1
ATOM 1089 O O . ARG A 1 132 ? -13.808 5.517 5.574 1.00 70.19 132 ARG A O 1
ATOM 1096 N N . LYS A 1 133 ? -14.069 7.758 5.457 1.00 54.50 133 LYS A N 1
ATOM 1097 C CA . LYS A 1 133 ? -15.509 7.732 5.745 1.00 54.50 133 LYS A CA 1
ATOM 1098 C C . LYS A 1 133 ? -16.239 7.247 4.480 1.00 54.50 133 LYS A C 1
ATOM 1100 O O . LYS A 1 133 ? -15.861 7.702 3.402 1.00 54.50 133 LYS A O 1
ATOM 1105 N N . PRO A 1 134 ? -17.167 6.277 4.595 1.00 47.25 134 PRO A N 1
ATOM 1106 C CA . PRO A 1 134 ? -17.934 5.790 3.450 1.00 47.25 134 PRO A CA 1
ATOM 1107 C C . PRO A 1 134 ?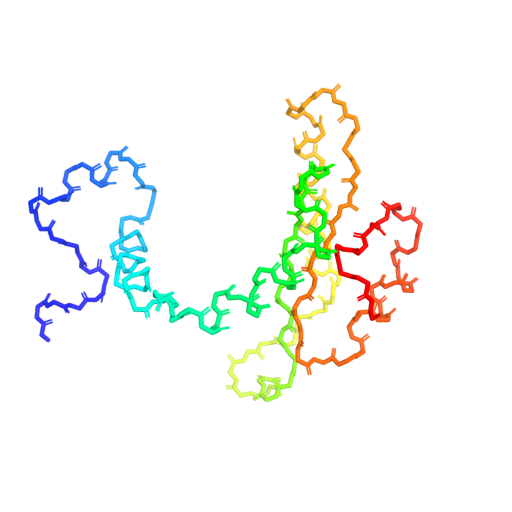 -18.713 6.922 2.780 1.00 47.25 134 PRO A C 1
ATOM 1109 O O . PRO A 1 134 ? -19.137 7.844 3.516 1.00 47.25 134 PRO A O 1
#

Radius of gyration: 18.91 Å; chains: 1; bounding box: 46×39×49 Å

InterPro domains:
  IPR027350 Glycosyltransferase family 23 (GT23) domain [PS51659] (1-134)
  IPR045573 Alpha-(1,6)-fucosyltransferase, N- and catalytic domain [PF19745] (1-125)

Foldseek 3Di:
DVPDPPDDDPVCVVVLVVPDPRSSVVRVVVVVVVVPDDDPVVVVVVVVQVVLFPPVQDDEAEAEQEDPPDPPPPDPHDDVVVVVVVLVVVQVVVCVVVVHHDQAEYEYDYPDPVRVVVCCVVCVPVNYHYRHDD

Organism: NCBI:txid51022

Sequence (134 aa):
PAFLPLSIPKPLSEQLLKLHSNPPAYFISQFIWYLMRNGEQFQEALNKQIVEIPFGKGPIVGLQVRRTDKVGTEANYHSVDEYMQWTEIWFKIQQKKQGRNVTRRIFVATDDPTVVPEIKQKYVTKNLEFARKP